Protein AF-X8E0E3-F1 (afdb_monomer)

Secondary structure (DSSP, 8-state):
-HHHHHHHHHHHHHHHHH-GGGGGGHHHHHHHHHHHHHHHHHHHHHHHHHHHHTTTS-S--

Sequence (61 aa):
MVVAGTVLWLIANVLAFTVPAFESWRPITVAGLGTGALGTTIVLLQVRAARRGSRGAQTGL

pLDDT: mean 89.83, std 13.61, range [50.75, 98.19]

Radius of gyration: 18.46 Å; Cα contacts (8 Å, |Δi|>4): 18; chains: 1; bounding box: 39×20×53 Å

InterPro domains:
  IPR019681 Protein of unknown function DUF2530 [PF10745] (2-61)

Structure (mmCIF, N/CA/C/O backbone):
data_AF-X8E0E3-F1
#
_entry.id   AF-X8E0E3-F1
#
loop_
_atom_site.group_PDB
_atom_site.id
_atom_site.type_symbol
_atom_site.label_atom_id
_atom_site.label_alt_id
_atom_site.label_comp_id
_atom_site.label_asym_id
_atom_site.label_entity_id
_atom_site.label_seq_id
_atom_site.pdbx_PDB_ins_code
_atom_site.Cartn_x
_atom_site.Cartn_y
_atom_site.Cartn_z
_atom_site.occupancy
_atom_site.B_iso_or_equiv
_atom_site.auth_seq_id
_atom_site.auth_comp_id
_atom_site.auth_asym_id
_atom_site.auth_atom_id
_atom_site.pdbx_PDB_model_num
ATOM 1 N N . MET A 1 1 ? -2.609 14.835 1.229 1.00 76.56 1 MET A N 1
ATOM 2 C CA . MET A 1 1 ? -1.208 14.396 1.017 1.00 76.56 1 MET A CA 1
ATOM 3 C C . MET A 1 1 ? -1.045 12.876 1.118 1.00 76.56 1 MET A C 1
ATOM 5 O O . MET A 1 1 ? -0.555 12.294 0.163 1.00 76.56 1 MET A O 1
ATOM 9 N N . VAL A 1 2 ? -1.518 12.209 2.182 1.00 87.69 2 VAL A N 1
ATOM 10 C CA . VAL A 1 2 ? -1.372 10.740 2.361 1.00 87.69 2 VAL A CA 1
ATOM 11 C C . VAL A 1 2 ? -1.983 9.904 1.226 1.00 87.69 2 VAL A C 1
ATOM 13 O O . VAL A 1 2 ? -1.341 8.973 0.748 1.00 87.69 2 VAL A O 1
ATOM 16 N N . VAL A 1 3 ? -3.186 10.251 0.749 1.00 92.38 3 VAL A N 1
ATOM 17 C CA . VAL A 1 3 ? -3.843 9.526 -0.360 1.00 92.38 3 VAL A CA 1
ATOM 18 C C . VAL A 1 3 ? -2.996 9.579 -1.630 1.00 92.38 3 VAL A C 1
ATOM 20 O O . VAL A 1 3 ? -2.735 8.546 -2.232 1.00 92.38 3 VAL A O 1
ATOM 23 N N . ALA A 1 4 ? -2.499 10.765 -1.993 1.00 95.62 4 ALA A N 1
ATOM 24 C CA . ALA A 1 4 ? -1.632 10.933 -3.157 1.00 95.62 4 ALA A CA 1
ATOM 25 C C . ALA A 1 4 ? -0.339 10.109 -3.028 1.00 95.62 4 ALA A C 1
ATOM 27 O O . ALA A 1 4 ? 0.035 9.415 -3.968 1.00 95.62 4 ALA A O 1
ATOM 28 N N . GLY A 1 5 ? 0.294 10.117 -1.848 1.00 94.19 5 GLY A N 1
ATOM 29 C CA . GLY A 1 5 ? 1.470 9.284 -1.580 1.00 94.19 5 GLY A CA 1
ATOM 30 C C . GLY A 1 5 ? 1.176 7.784 -1.686 1.00 94.19 5 GLY A C 1
ATOM 31 O O . GLY A 1 5 ? 1.953 7.047 -2.282 1.00 94.19 5 GLY A O 1
ATOM 32 N N . THR A 1 6 ? 0.020 7.342 -1.185 1.00 93.69 6 THR A N 1
ATOM 33 C CA . THR A 1 6 ? -0.419 5.938 -1.271 1.00 93.69 6 THR A CA 1
ATOM 34 C C . THR A 1 6 ? -0.634 5.516 -2.722 1.00 93.69 6 THR A C 1
ATOM 36 O O . THR A 1 6 ? -0.145 4.470 -3.137 1.00 93.69 6 THR A O 1
ATOM 39 N N . VAL A 1 7 ? -1.317 6.346 -3.517 1.00 96.62 7 VAL A N 1
ATOM 40 C CA . VAL A 1 7 ? -1.544 6.085 -4.946 1.00 96.62 7 VAL A CA 1
ATOM 41 C C . VAL A 1 7 ? -0.217 6.006 -5.698 1.00 96.62 7 VAL A C 1
ATOM 43 O O . VAL A 1 7 ? 0.001 5.055 -6.445 1.00 96.62 7 VAL A O 1
ATOM 46 N N . LEU A 1 8 ? 0.697 6.951 -5.462 1.00 96.75 8 LEU A N 1
ATOM 47 C CA . LEU A 1 8 ? 2.015 6.936 -6.094 1.00 96.75 8 LEU A CA 1
ATOM 48 C C . LEU A 1 8 ? 2.815 5.678 -5.720 1.00 96.75 8 LEU A C 1
ATOM 50 O O . LEU A 1 8 ? 3.469 5.089 -6.578 1.00 96.75 8 LEU A O 1
ATOM 54 N N . TRP A 1 9 ? 2.717 5.222 -4.469 1.00 96.19 9 TRP A N 1
ATOM 55 C CA . TRP A 1 9 ? 3.372 3.991 -4.028 1.00 96.19 9 TRP A CA 1
ATOM 56 C C . TRP A 1 9 ? 2.795 2.743 -4.702 1.00 96.19 9 TRP A C 1
ATOM 58 O O . TRP A 1 9 ? 3.546 1.856 -5.105 1.00 96.19 9 TRP A O 1
ATOM 68 N N . LEU A 1 10 ? 1.470 2.673 -4.867 1.00 96.69 10 LEU A N 1
ATOM 69 C CA . LEU A 1 10 ? 0.823 1.578 -5.596 1.00 96.69 10 LEU A CA 1
ATOM 70 C C . LEU A 1 10 ? 1.269 1.543 -7.060 1.00 96.69 10 LEU A C 1
ATOM 72 O O . LEU A 1 10 ? 1.555 0.465 -7.579 1.00 96.69 10 LEU A O 1
ATOM 76 N N . ILE A 1 11 ? 1.404 2.707 -7.700 1.00 97.94 11 ILE A N 1
ATOM 77 C CA . ILE A 1 11 ? 1.956 2.812 -9.056 1.00 97.94 11 ILE A CA 1
ATOM 78 C C . ILE A 1 11 ? 3.399 2.292 -9.087 1.00 97.94 11 ILE A C 1
ATOM 80 O O . ILE A 1 11 ? 3.715 1.442 -9.916 1.00 97.94 11 ILE A O 1
ATOM 84 N N . ALA A 1 12 ? 4.260 2.732 -8.164 1.00 97.12 12 ALA A N 1
ATOM 85 C CA . ALA A 1 12 ? 5.640 2.250 -8.073 1.00 97.12 12 ALA A CA 1
ATOM 86 C C . ALA A 1 12 ? 5.712 0.727 -7.872 1.00 97.12 12 ALA A C 1
ATOM 88 O O . ALA A 1 12 ? 6.543 0.062 -8.490 1.00 97.12 12 ALA A O 1
ATOM 89 N N . ASN A 1 13 ? 4.808 0.161 -7.068 1.00 97.31 13 ASN A N 1
ATOM 90 C CA . ASN A 1 13 ? 4.713 -1.282 -6.897 1.00 97.31 13 ASN A CA 1
ATOM 91 C C . ASN A 1 13 ? 4.333 -1.986 -8.204 1.00 97.31 13 ASN A C 1
ATOM 93 O O . ASN A 1 13 ? 4.966 -2.969 -8.561 1.00 97.31 13 ASN A O 1
ATOM 97 N N . VAL A 1 14 ? 3.344 -1.491 -8.952 1.00 97.88 14 VAL A N 1
ATOM 98 C CA . VAL A 1 14 ? 2.995 -2.073 -10.261 1.00 97.88 14 VAL A CA 1
ATOM 99 C C . VAL A 1 14 ? 4.183 -2.003 -11.224 1.00 97.88 14 VAL A C 1
ATOM 101 O O . VAL A 1 14 ? 4.509 -3.000 -11.870 1.00 97.88 14 VAL A O 1
ATOM 104 N N . LEU A 1 15 ? 4.876 -0.864 -11.288 1.00 98.12 15 LEU A N 1
ATOM 105 C CA . LEU A 1 15 ? 6.039 -0.681 -12.161 1.00 98.12 15 LEU A CA 1
ATOM 106 C C . LEU A 1 15 ? 7.185 -1.643 -11.815 1.00 98.12 15 LEU A C 1
ATOM 108 O O . LEU A 1 15 ? 7.759 -2.236 -12.724 1.00 98.12 15 LEU A O 1
ATOM 112 N N . ALA A 1 16 ? 7.460 -1.883 -10.530 1.00 97.50 16 ALA A N 1
ATOM 113 C CA . ALA A 1 16 ? 8.523 -2.790 -10.086 1.00 97.50 16 ALA A CA 1
ATOM 114 C C . ALA A 1 16 ? 8.340 -4.254 -10.540 1.00 97.50 16 ALA A C 1
ATOM 116 O O . ALA A 1 16 ? 9.316 -5.001 -10.602 1.00 97.50 16 ALA A O 1
ATOM 117 N N . PHE A 1 17 ? 7.110 -4.676 -10.857 1.00 97.38 17 PHE A N 1
ATOM 118 C CA . PHE A 1 17 ? 6.805 -6.037 -11.324 1.00 97.38 17 PHE A CA 1
ATOM 119 C C . PHE A 1 17 ? 6.467 -6.121 -12.818 1.00 97.38 17 PHE A C 1
ATOM 121 O O . PHE A 1 17 ? 6.401 -7.223 -13.355 1.00 97.38 17 PHE A O 1
ATOM 128 N N . THR A 1 18 ? 6.249 -4.989 -13.492 1.00 98.19 18 THR A N 1
ATOM 129 C CA . THR A 1 18 ? 5.870 -4.948 -14.918 1.00 98.19 18 THR A CA 1
ATOM 130 C C . THR A 1 18 ? 6.977 -4.412 -15.821 1.00 98.19 18 THR A C 1
ATOM 132 O O . THR A 1 18 ? 6.981 -4.704 -17.014 1.00 98.19 18 THR A O 1
ATOM 135 N N . VAL A 1 19 ? 7.936 -3.663 -15.269 1.00 98.00 19 VAL A N 1
ATOM 136 C CA . VAL A 1 19 ? 9.021 -3.021 -16.016 1.00 98.00 19 VAL A CA 1
ATOM 137 C C . VAL A 1 19 ? 10.374 -3.547 -15.514 1.00 98.00 19 VAL A C 1
ATOM 139 O O . VAL A 1 19 ? 10.737 -3.274 -14.368 1.00 98.00 19 VAL A O 1
ATOM 142 N N . PRO A 1 20 ? 11.169 -4.240 -16.357 1.00 96.38 20 PRO A N 1
ATOM 143 C CA . PRO A 1 20 ? 12.447 -4.838 -15.947 1.00 96.38 20 PRO A CA 1
ATOM 144 C C . PRO A 1 20 ? 13.446 -3.846 -15.333 1.00 96.38 20 PRO A C 1
ATOM 146 O O . PRO A 1 20 ? 14.179 -4.188 -14.411 1.00 96.38 20 PRO A O 1
ATOM 149 N N . ALA A 1 21 ? 13.435 -2.587 -15.786 1.00 97.31 21 ALA A N 1
ATOM 150 C CA . ALA A 1 21 ? 14.311 -1.538 -15.259 1.00 97.31 21 ALA A CA 1
ATOM 151 C C . ALA A 1 21 ? 14.080 -1.222 -13.766 1.00 97.31 21 ALA A C 1
ATOM 153 O O . ALA A 1 21 ? 14.961 -0.657 -13.121 1.00 97.31 21 ALA A O 1
ATOM 154 N N . PHE A 1 22 ? 12.922 -1.592 -13.208 1.00 96.75 22 PHE A N 1
ATOM 155 C CA . PHE A 1 22 ? 12.570 -1.365 -11.804 1.00 96.75 22 PHE A CA 1
ATOM 156 C C . PHE A 1 22 ? 12.636 -2.638 -10.947 1.00 96.75 22 PHE A C 1
ATOM 158 O O . PHE A 1 22 ? 12.162 -2.635 -9.811 1.00 96.75 22 PHE A O 1
ATOM 165 N N . GLU A 1 23 ? 13.248 -3.722 -11.431 1.00 95.88 23 GLU A N 1
ATOM 166 C CA . GLU A 1 23 ? 13.317 -4.984 -10.683 1.00 95.88 23 GLU A CA 1
ATOM 167 C C . GLU A 1 23 ? 13.995 -4.828 -9.308 1.00 95.88 23 GLU A C 1
ATOM 169 O O . GLU A 1 23 ? 13.542 -5.398 -8.312 1.00 95.88 23 GLU A O 1
ATOM 174 N N . SER A 1 24 ? 15.026 -3.984 -9.209 1.00 97.50 24 SER A N 1
ATOM 175 C CA . SER A 1 24 ? 15.730 -3.717 -7.946 1.00 97.50 24 SER A CA 1
ATOM 176 C C . SER A 1 24 ? 14.864 -3.013 -6.891 1.00 97.50 24 SER A C 1
ATOM 178 O O . SER A 1 24 ? 15.211 -3.013 -5.711 1.00 97.50 24 SER A O 1
ATOM 180 N N . TRP A 1 25 ? 13.716 -2.443 -7.276 1.00 97.56 25 TRP A N 1
ATOM 181 C CA . TRP A 1 25 ? 12.806 -1.729 -6.374 1.00 97.56 25 TRP A CA 1
ATOM 182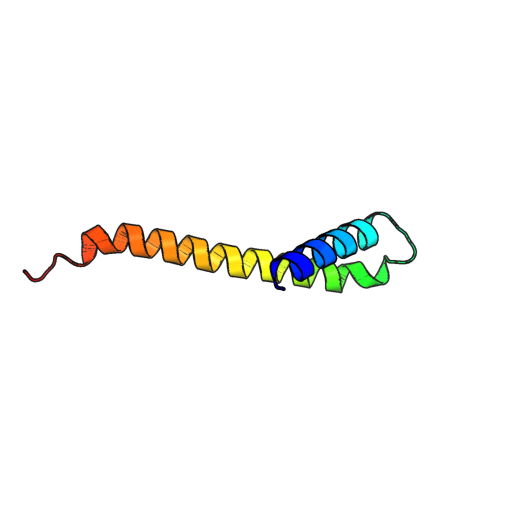 C C . TRP A 1 25 ? 11.767 -2.647 -5.721 1.00 97.56 25 TRP A C 1
ATOM 184 O O . TRP A 1 25 ? 11.063 -2.230 -4.798 1.00 97.56 25 TRP A O 1
ATOM 194 N N . ARG A 1 26 ? 11.662 -3.907 -6.159 1.00 96.75 26 ARG A N 1
ATOM 195 C CA . ARG A 1 26 ? 10.724 -4.902 -5.614 1.00 96.75 26 ARG A CA 1
ATOM 196 C C . ARG A 1 26 ? 10.787 -5.043 -4.085 1.00 96.75 26 ARG A C 1
ATOM 198 O O . ARG A 1 26 ? 9.729 -4.950 -3.469 1.00 96.75 26 ARG A O 1
ATOM 205 N N . PRO A 1 27 ? 11.956 -5.193 -3.425 1.00 97.62 27 PRO A N 1
ATOM 206 C CA . PRO A 1 27 ? 11.985 -5.302 -1.963 1.00 97.62 27 PRO A CA 1
ATOM 207 C C . PRO A 1 27 ? 11.431 -4.051 -1.265 1.00 97.62 27 PRO A C 1
ATOM 209 O O . PRO A 1 27 ? 10.704 -4.164 -0.281 1.00 97.62 27 PRO A O 1
ATOM 212 N N . ILE A 1 28 ? 11.715 -2.859 -1.799 1.00 97.06 28 ILE A N 1
ATOM 213 C CA . ILE A 1 28 ? 11.272 -1.579 -1.226 1.00 97.06 28 ILE A CA 1
ATOM 214 C C . ILE A 1 28 ? 9.758 -1.415 -1.384 1.00 97.06 28 ILE A C 1
ATOM 216 O O . ILE A 1 28 ? 9.048 -1.101 -0.428 1.00 97.06 28 ILE A O 1
ATOM 220 N N . THR A 1 29 ? 9.246 -1.658 -2.590 1.00 96.94 29 THR A N 1
ATOM 221 C CA . THR A 1 29 ? 7.817 -1.514 -2.900 1.00 96.94 29 THR A CA 1
ATOM 222 C C . THR A 1 29 ? 6.962 -2.504 -2.104 1.00 96.94 29 THR A C 1
ATOM 224 O O . THR A 1 29 ? 5.957 -2.094 -1.512 1.00 96.94 29 TH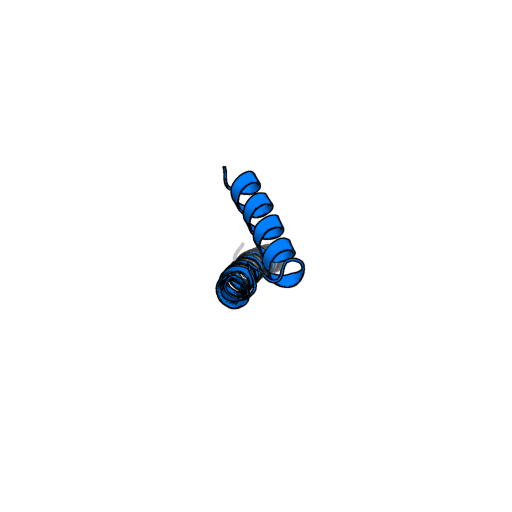R A O 1
ATOM 227 N N . VAL A 1 30 ? 7.430 -3.751 -1.958 1.00 97.56 30 VAL A N 1
ATOM 228 C CA . VAL A 1 30 ? 6.809 -4.783 -1.112 1.00 97.56 30 VAL A CA 1
ATOM 229 C C . VAL A 1 30 ? 6.841 -4.409 0.372 1.00 97.56 30 VAL A C 1
ATOM 231 O O . VAL A 1 30 ? 5.835 -4.588 1.057 1.00 97.56 30 VAL A O 1
ATOM 234 N N . ALA A 1 31 ? 7.942 -3.851 0.885 1.00 97.31 31 ALA A N 1
ATOM 235 C CA . ALA A 1 31 ? 8.009 -3.400 2.278 1.00 97.31 31 ALA A CA 1
ATOM 236 C C . ALA A 1 31 ? 6.968 -2.306 2.578 1.00 97.31 31 ALA A C 1
ATOM 238 O O . ALA A 1 31 ? 6.303 -2.333 3.619 1.00 97.31 31 ALA A O 1
ATOM 239 N N . GLY A 1 32 ? 6.765 -1.375 1.640 1.00 94.75 32 GLY A N 1
ATOM 240 C CA . GLY A 1 32 ? 5.715 -0.363 1.760 1.00 94.75 32 GLY A CA 1
ATOM 241 C C . GLY A 1 32 ? 4.303 -0.956 1.720 1.00 94.75 32 GLY A C 1
ATOM 242 O O . GLY A 1 32 ? 3.474 -0.591 2.554 1.00 94.75 32 GLY A O 1
ATOM 243 N N 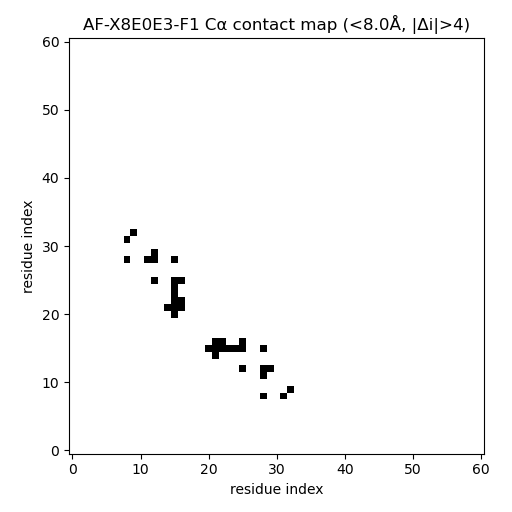. LEU A 1 33 ? 4.039 -1.929 0.836 1.00 95.31 33 LEU A N 1
ATOM 244 C CA . LEU A 1 33 ? 2.771 -2.673 0.842 1.00 95.31 33 LEU A CA 1
ATOM 245 C C . LEU A 1 33 ? 2.533 -3.390 2.176 1.00 95.31 33 LEU A C 1
ATOM 247 O O . LEU A 1 33 ? 1.442 -3.295 2.740 1.00 95.31 33 LEU A O 1
ATOM 251 N N . GLY A 1 34 ? 3.558 -4.067 2.700 1.00 96.62 34 GLY A N 1
ATOM 252 C CA . GLY A 1 34 ? 3.503 -4.744 3.993 1.00 96.62 34 GLY A CA 1
ATOM 253 C C . GLY A 1 34 ? 3.174 -3.775 5.125 1.00 96.62 34 GLY A C 1
ATOM 254 O O . GLY A 1 34 ? 2.264 -4.023 5.912 1.00 96.62 34 GLY A O 1
ATOM 255 N N . THR A 1 35 ? 3.839 -2.622 5.157 1.00 96.31 35 THR A N 1
ATOM 256 C CA . THR A 1 35 ? 3.584 -1.567 6.149 1.00 96.31 35 THR A CA 1
ATOM 257 C C . THR A 1 35 ? 2.142 -1.056 6.075 1.00 96.31 35 THR A C 1
ATOM 259 O O . THR A 1 35 ? 1.473 -0.935 7.103 1.00 96.31 35 THR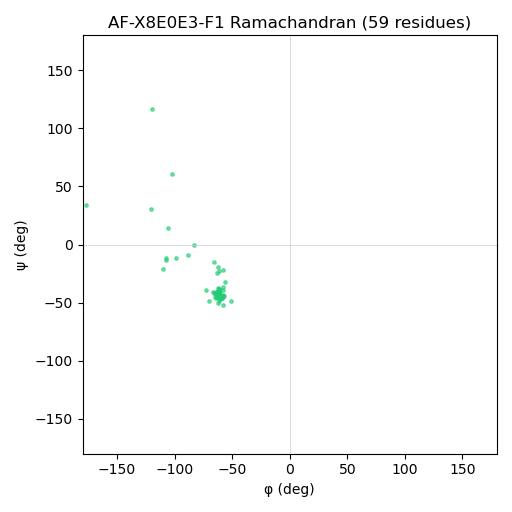 A O 1
ATOM 262 N N . GLY A 1 36 ? 1.624 -0.816 4.865 1.00 94.25 36 GLY A N 1
ATOM 263 C CA . GLY A 1 36 ? 0.235 -0.397 4.657 1.00 94.25 36 GLY A CA 1
ATOM 264 C C . GLY A 1 36 ? -0.782 -1.444 5.122 1.00 94.25 36 GLY A C 1
ATOM 265 O O . GLY A 1 36 ? -1.762 -1.110 5.797 1.00 94.25 36 GLY A O 1
ATOM 266 N N . ALA A 1 37 ? -0.529 -2.722 4.827 1.00 96.62 37 ALA A N 1
ATOM 267 C CA . ALA A 1 37 ? -1.367 -3.832 5.273 1.00 96.62 37 ALA A CA 1
ATOM 268 C C . ALA A 1 37 ? -1.357 -3.981 6.804 1.00 96.62 37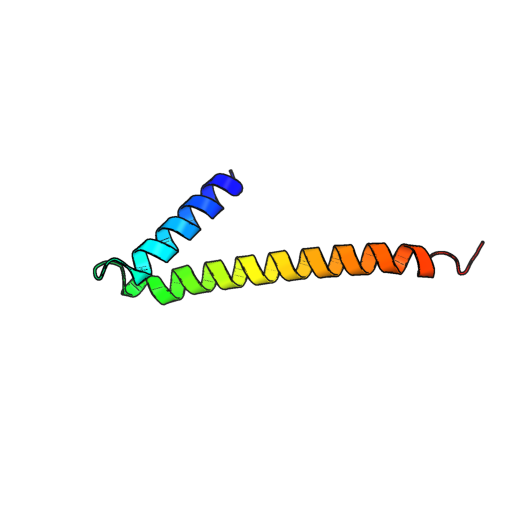 ALA A C 1
ATOM 270 O O . ALA A 1 37 ? -2.415 -4.169 7.412 1.00 96.62 37 ALA A O 1
ATOM 271 N N . LEU A 1 38 ? -0.191 -3.836 7.440 1.00 97.88 38 LEU A N 1
ATOM 272 C CA . LEU A 1 38 ? -0.053 -3.866 8.897 1.00 97.88 38 LEU A CA 1
ATOM 273 C C . LEU A 1 38 ? -0.823 -2.720 9.558 1.00 97.88 38 LEU A C 1
ATOM 275 O O . LEU A 1 38 ? -1.642 -2.969 10.443 1.00 97.88 38 LEU A O 1
ATOM 279 N N . GLY A 1 39 ? -0.632 -1.481 9.096 1.00 95.94 39 GLY A N 1
ATOM 280 C CA . GLY A 1 39 ? -1.359 -0.321 9.617 1.00 95.94 39 GLY A CA 1
ATOM 281 C C . GLY A 1 39 ? -2.877 -0.480 9.484 1.00 95.94 39 GLY A C 1
ATOM 282 O O . GLY A 1 39 ? -3.618 -0.266 10.444 1.00 95.94 39 GLY A O 1
ATOM 283 N N . THR A 1 40 ? -3.339 -0.954 8.324 1.00 96.06 40 THR A N 1
ATOM 284 C CA . THR A 1 40 ? -4.763 -1.238 8.080 1.00 96.06 40 THR A CA 1
ATOM 285 C C . 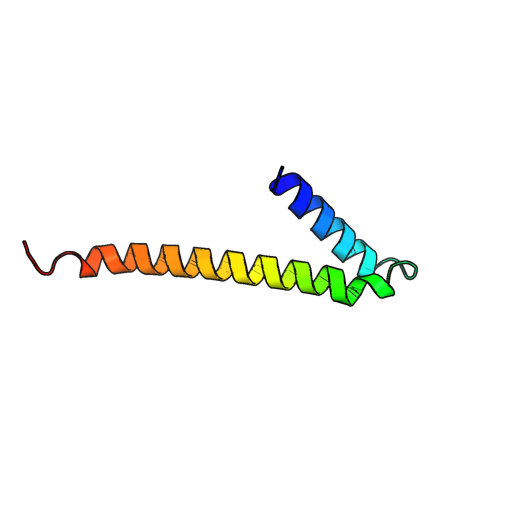THR A 1 40 ? -5.286 -2.319 9.024 1.00 96.06 40 THR A C 1
ATOM 287 O O . THR A 1 40 ? -6.345 -2.156 9.629 1.00 96.06 40 THR A O 1
ATOM 290 N N . THR A 1 41 ? -4.527 -3.401 9.211 1.00 97.81 41 THR A N 1
ATOM 291 C CA . THR A 1 41 ? -4.887 -4.494 10.124 1.00 97.81 41 THR A CA 1
ATOM 292 C C . THR A 1 41 ? -5.053 -3.987 11.551 1.00 97.81 41 THR A C 1
ATOM 294 O O . THR A 1 41 ? -6.050 -4.308 12.197 1.00 97.81 41 THR A O 1
ATOM 297 N N . ILE A 1 42 ? -4.132 -3.146 12.030 1.00 97.50 42 ILE A N 1
ATOM 298 C CA . ILE A 1 42 ? -4.226 -2.535 13.360 1.00 97.50 42 ILE A CA 1
ATOM 299 C C . ILE A 1 42 ? -5.531 -1.751 13.484 1.00 97.50 42 ILE A C 1
ATOM 301 O O . ILE A 1 42 ? -6.298 -2.008 14.408 1.00 97.50 42 ILE A O 1
ATOM 305 N N . VAL A 1 43 ? -5.834 -0.852 12.544 1.00 96.06 43 VAL A N 1
ATOM 306 C CA . VAL A 1 43 ? -7.076 -0.059 12.575 1.00 96.06 43 VAL A CA 1
ATOM 307 C C . VAL A 1 43 ? -8.313 -0.958 12.609 1.00 96.06 43 VAL A C 1
ATOM 309 O O . VAL A 1 43 ? -9.215 -0.736 13.417 1.00 96.06 43 VAL A O 1
ATOM 312 N N . LEU A 1 44 ? -8.355 -2.010 11.790 1.00 97.00 44 LEU A N 1
ATOM 313 C CA . LEU A 1 44 ? -9.472 -2.956 11.775 1.00 97.00 44 LEU A CA 1
ATOM 314 C C . LEU A 1 44 ? -9.631 -3.688 13.114 1.00 97.00 44 LEU A C 1
ATOM 316 O O . LEU A 1 44 ? -10.756 -3.861 13.593 1.00 97.00 44 LEU A O 1
ATOM 320 N N . LEU A 1 45 ? -8.523 -4.085 13.745 1.00 95.88 45 LEU A N 1
ATOM 321 C CA . LEU A 1 45 ? -8.536 -4.681 15.079 1.00 95.88 45 LEU A CA 1
ATOM 322 C C . LEU A 1 45 ? -9.034 -3.687 16.131 1.00 95.88 45 LEU A C 1
ATOM 324 O O . LEU A 1 45 ? -9.873 -4.066 16.947 1.00 95.88 45 LEU A O 1
ATOM 328 N N . GLN A 1 46 ? -8.600 -2.424 16.073 1.00 96.00 46 GLN A N 1
ATOM 329 C CA . GLN A 1 46 ? -9.076 -1.370 16.975 1.00 96.00 46 GLN A CA 1
ATOM 330 C C . GLN A 1 46 ? -10.584 -1.140 16.821 1.00 96.00 46 GLN A C 1
ATOM 332 O O . GLN A 1 46 ? -11.315 -1.121 17.809 1.00 96.00 46 GLN A O 1
ATOM 337 N N . VAL A 1 47 ? -11.093 -1.064 15.588 1.00 94.94 47 VAL A N 1
ATOM 338 C CA . VAL A 1 47 ? -12.535 -0.915 15.319 1.00 94.94 47 VAL A CA 1
ATOM 339 C C . VAL A 1 47 ? -13.321 -2.123 15.835 1.00 94.94 47 VAL A C 1
ATOM 341 O O . VAL A 1 47 ? -14.387 -1.969 16.437 1.00 94.94 47 VAL A O 1
ATOM 344 N N . ARG A 1 48 ? -12.803 -3.340 15.637 1.00 92.56 48 ARG A N 1
ATOM 345 C CA . ARG A 1 48 ? -13.424 -4.568 16.152 1.00 92.56 48 ARG A CA 1
ATOM 346 C C . ARG A 1 48 ? -13.436 -4.594 17.681 1.00 92.56 48 ARG A C 1
ATOM 348 O O . ARG A 1 48 ? -14.445 -4.991 18.264 1.00 92.56 48 ARG A O 1
ATOM 355 N N . ALA A 1 49 ? -12.345 -4.175 18.319 1.00 89.75 49 ALA A N 1
ATOM 356 C CA . ALA A 1 49 ? -12.231 -4.079 19.769 1.00 89.75 49 ALA A CA 1
ATOM 357 C C . ALA A 1 49 ? -13.188 -3.025 20.338 1.00 89.75 49 ALA A C 1
ATOM 3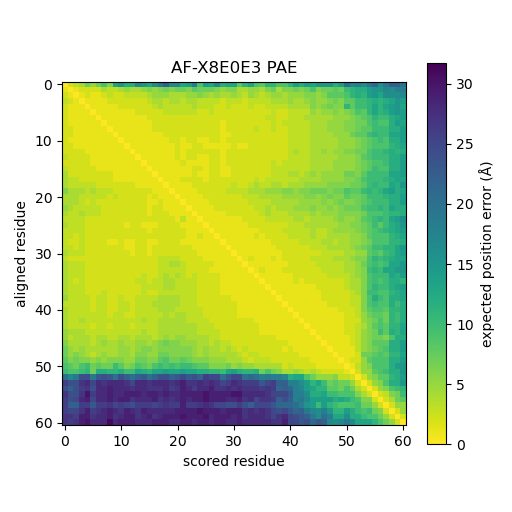59 O O . ALA A 1 49 ? -13.930 -3.345 21.257 1.00 89.75 49 ALA A O 1
ATOM 360 N N . ALA A 1 50 ? -13.276 -1.832 19.742 1.00 90.12 50 ALA A N 1
ATOM 361 C CA . ALA A 1 50 ? -14.206 -0.779 20.159 1.00 90.12 50 ALA A CA 1
ATOM 362 C C . ALA A 1 50 ? -15.675 -1.235 20.080 1.00 90.12 50 ALA A C 1
ATOM 364 O O . ALA A 1 50 ? -16.448 -1.053 21.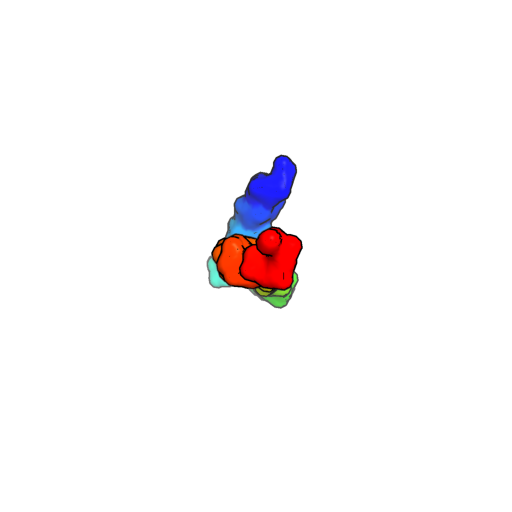022 1.00 90.12 50 ALA A O 1
ATOM 365 N N . ARG A 1 51 ? -16.055 -1.928 18.995 1.00 88.19 51 ARG A N 1
ATOM 366 C CA . ARG A 1 51 ? -17.399 -2.519 18.857 1.00 88.19 51 ARG A CA 1
ATOM 367 C C . ARG A 1 51 ? -17.677 -3.583 19.921 1.00 88.19 51 ARG A C 1
ATOM 369 O O . ARG A 1 51 ? -18.796 -3.656 20.416 1.00 88.19 51 ARG A O 1
ATOM 376 N N . ARG A 1 52 ? -16.680 -4.390 20.302 1.00 81.94 52 ARG A N 1
ATOM 377 C CA . ARG A 1 52 ? -16.794 -5.378 21.394 1.00 81.94 52 ARG A CA 1
ATOM 378 C C . ARG A 1 52 ? -16.832 -4.722 22.779 1.00 81.94 52 ARG A C 1
ATOM 380 O O . ARG A 1 52 ? -17.613 -5.152 23.617 1.00 81.94 52 ARG A O 1
ATOM 387 N N . GLY A 1 53 ? -16.046 -3.668 22.991 1.00 67.44 53 GLY A N 1
ATOM 388 C CA . GLY A 1 53 ? -15.969 -2.890 24.229 1.00 67.44 53 GLY A CA 1
ATOM 389 C C . GLY A 1 53 ? -17.277 -2.184 24.590 1.00 67.44 53 GLY A C 1
ATOM 390 O O . GLY A 1 53 ? -17.554 -2.021 25.772 1.00 67.44 53 GLY A O 1
ATOM 391 N N . SER A 1 54 ? -18.149 -1.901 23.612 1.00 58.31 54 SER A N 1
ATOM 392 C CA . SER A 1 54 ? -19.531 -1.458 23.881 1.00 58.31 54 SER A CA 1
ATOM 393 C C . SER A 1 54 ? -20.354 -2.452 24.722 1.00 58.31 54 SER A C 1
ATOM 395 O O . SER A 1 54 ? -21.301 -2.042 25.381 1.00 58.31 54 SER A O 1
ATOM 397 N N . ARG A 1 55 ? -19.977 -3.743 24.753 1.00 55.91 55 A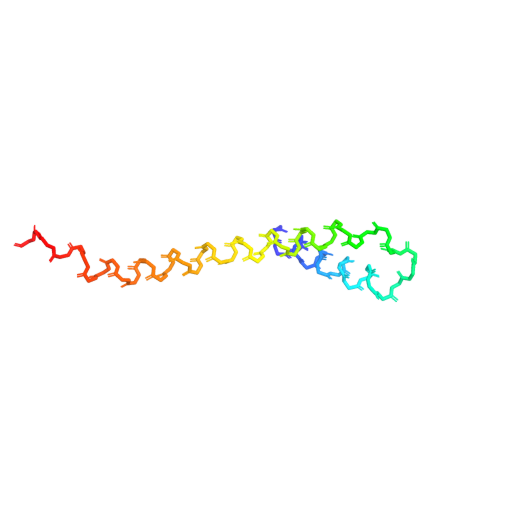RG A N 1
ATOM 398 C CA . ARG A 1 55 ? -20.598 -4.780 25.601 1.00 55.91 55 ARG A CA 1
ATOM 399 C C . ARG A 1 55 ? -19.829 -5.070 26.897 1.00 55.91 55 ARG A C 1
ATOM 401 O O . ARG A 1 55 ? -20.358 -5.769 27.748 1.00 55.91 55 ARG A O 1
ATOM 408 N N . GLY A 1 56 ? -18.595 -4.576 27.041 1.00 56.47 56 GLY A N 1
ATOM 409 C CA . GLY A 1 56 ? -17.732 -4.810 28.212 1.00 56.47 56 GLY A CA 1
ATOM 410 C C . GLY A 1 56 ? -17.559 -3.598 29.134 1.00 56.47 56 GLY A C 1
ATOM 411 O O . GLY A 1 56 ? -17.092 -3.760 30.251 1.00 56.47 56 GLY A O 1
ATOM 412 N N . ALA A 1 57 ? -17.941 -2.395 28.691 1.00 55.91 57 ALA A N 1
ATOM 413 C CA . ALA A 1 57 ? -17.893 -1.169 29.497 1.00 55.91 57 ALA A CA 1
ATOM 414 C C . ALA A 1 57 ? -19.118 -0.977 30.421 1.00 55.91 57 ALA A C 1
ATOM 416 O O . ALA A 1 57 ? -19.183 0.005 31.153 1.00 55.91 57 ALA A O 1
ATOM 417 N N . GLN A 1 58 ? -20.081 -1.906 30.410 1.00 61.50 58 GLN A N 1
ATOM 418 C CA . GLN A 1 58 ? -21.217 -1.950 31.342 1.00 61.50 58 GLN A CA 1
ATOM 419 C C . GLN A 1 58 ? -20.990 -3.016 32.427 1.00 61.50 58 GLN A C 1
ATOM 421 O O . GLN A 1 58 ? -21.747 -3.974 32.538 1.00 61.50 58 GLN A O 1
ATOM 426 N N . THR A 1 59 ? -19.930 -2.879 33.224 1.00 60.16 59 THR A N 1
ATOM 427 C CA . THR A 1 59 ? -19.722 -3.694 34.441 1.00 60.16 59 THR A CA 1
ATOM 428 C C . THR A 1 59 ? -19.632 -2.828 35.701 1.00 60.16 59 THR A C 1
ATOM 430 O O . THR A 1 59 ? -18.911 -3.173 36.632 1.00 60.16 59 THR A O 1
ATOM 433 N N . GLY A 1 60 ? -20.322 -1.683 35.734 1.00 61.16 60 GLY A N 1
ATOM 434 C CA . GLY A 1 60 ? -20.238 -0.766 36.875 1.00 61.16 60 GLY A CA 1
ATOM 435 C C . GLY A 1 60 ? -21.127 0.480 36.823 1.00 61.16 60 GLY A C 1
ATOM 436 O O . GLY A 1 60 ? -20.701 1.524 37.306 1.00 61.16 60 GLY A O 1
ATOM 437 N N . LEU A 1 61 ? -22.322 0.386 36.233 1.00 50.75 61 LEU A N 1
ATOM 438 C CA . LEU A 1 61 ? -23.464 1.239 36.596 1.00 50.75 61 LEU A CA 1
ATOM 439 C C . LEU A 1 61 ? -24.504 0.342 37.266 1.00 50.75 61 LEU A C 1
ATOM 441 O O . LEU A 1 61 ? -25.161 0.827 38.207 1.00 50.75 61 LEU A O 1
#

Organism: NCBI:txid1299321

Solvent-accessible surface area (backbone atoms only — not comparable to full-atom values): 3542 Å² total; per-residue (Å²): 110,70,67,60,53,50,53,54,48,53,49,50,38,53,42,22,78,73,36,81,92,31,47,88,44,38,71,60,37,49,50,52,51,51,51,54,52,51,55,50,50,52,53,54,51,52,54,53,46,55,63,52,42,73,73,63,75,74,82,80,127

Foldseek 3Di:
DVVVVVVVLVVLCVCCVPPPVNVVCNVVSVVVVVVVVVVVVVVVVVVVVVVVVVVVVPPPD

Mean predicted aligned error: 6.52 Å